Protein AF-A0A964TL01-F1 (afdb_monomer_lite)

pLDDT: mean 71.12, std 17.94, range [39.56, 94.88]

Radius of gyration: 21.67 Å; chains: 1; bounding box: 24×28×70 Å

Sequence (60 aa):
MKRPNPLPPDRMTPAERRAELCGLLSLGLVRLRMRGGGEVSDETGEPCLGSGPIDLAGAA

Foldseek 3Di:
DPDPDDDDPVPDDPVVNVVVVVVVVVVVVVVVCVVVDVPPPPDPDDPPPDDDDDDPPDDD

Structure (mmCIF, N/CA/C/O backbone):
data_AF-A0A964TL01-F1
#
_entry.id   AF-A0A964TL01-F1
#
loop_
_atom_site.group_PDB
_atom_site.id
_atom_site.type_symbol
_atom_site.label_atom_id
_atom_site.label_alt_id
_atom_site.label_comp_id
_atom_site.label_asym_id
_atom_site.label_entity_id
_atom_site.label_seq_id
_atom_site.pdbx_PDB_ins_code
_atom_site.Cartn_x
_atom_site.Cartn_y
_atom_site.Cartn_z
_atom_site.occupancy
_at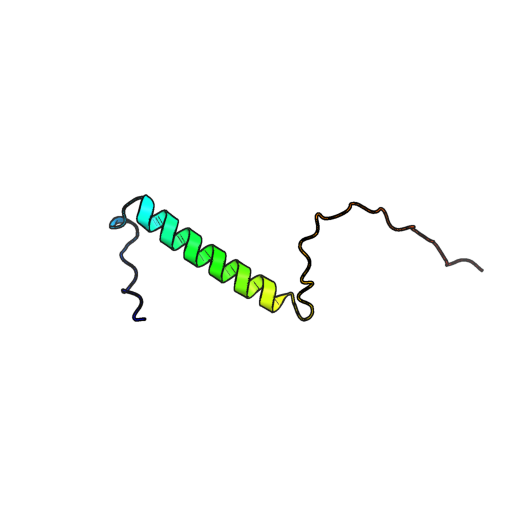om_site.B_iso_or_equiv
_atom_site.auth_seq_id
_atom_site.auth_comp_id
_atom_site.auth_asym_id
_atom_site.auth_atom_id
_atom_site.pdbx_PDB_model_num
ATOM 1 N N . MET A 1 1 ? 16.308 -2.958 8.490 1.00 43.44 1 MET A N 1
ATOM 2 C CA . MET A 1 1 ? 15.192 -2.759 9.442 1.00 43.44 1 MET A CA 1
ATOM 3 C C . MET A 1 1 ? 14.339 -4.023 9.450 1.00 43.44 1 MET A C 1
ATOM 5 O O . MET A 1 1 ? 13.928 -4.448 8.378 1.00 43.44 1 MET A O 1
ATOM 9 N N . LYS A 1 2 ? 14.129 -4.665 10.611 1.00 57.50 2 LYS A N 1
ATOM 10 C CA . LYS A 1 2 ? 13.164 -5.772 10.746 1.00 57.50 2 LYS A CA 1
ATOM 11 C C . LYS A 1 2 ? 11.776 -5.178 10.519 1.00 57.50 2 LYS A C 1
ATOM 13 O O . LYS A 1 2 ? 11.340 -4.373 11.336 1.00 57.50 2 LYS A O 1
ATOM 18 N N . ARG A 1 3 ? 11.107 -5.527 9.417 1.00 61.88 3 ARG A N 1
ATOM 19 C CA . ARG A 1 3 ? 9.672 -5.249 9.311 1.00 61.88 3 ARG A CA 1
ATOM 20 C C . ARG A 1 3 ? 8.980 -6.091 10.385 1.00 61.88 3 ARG A C 1
ATOM 22 O O . ARG A 1 3 ? 9.226 -7.300 10.416 1.00 61.88 3 ARG A O 1
ATOM 29 N N . PRO A 1 4 ? 8.192 -5.484 11.286 1.00 66.50 4 PRO A N 1
ATOM 30 C CA . PRO A 1 4 ? 7.319 -6.248 12.162 1.00 66.50 4 PRO A CA 1
ATOM 31 C C . PRO A 1 4 ? 6.480 -7.185 11.291 1.00 66.50 4 PRO A C 1
ATOM 33 O O . PRO A 1 4 ? 6.069 -6.796 10.196 1.00 66.50 4 PRO A O 1
ATOM 36 N N . ASN A 1 5 ? 6.270 -8.420 11.744 1.00 64.31 5 ASN A N 1
ATOM 37 C CA . ASN A 1 5 ? 5.340 -9.332 11.084 1.00 64.31 5 ASN A CA 1
ATOM 38 C C . ASN A 1 5 ? 4.004 -8.582 10.900 1.00 64.31 5 ASN A C 1
ATOM 40 O O . ASN A 1 5 ? 3.541 -8.012 11.894 1.00 64.31 5 ASN A O 1
ATOM 44 N N . PRO A 1 6 ? 3.434 -8.495 9.682 1.00 65.88 6 PRO A N 1
ATOM 45 C CA . PRO A 1 6 ? 2.255 -7.676 9.435 1.00 65.88 6 PRO A CA 1
ATOM 46 C C . PRO A 1 6 ? 1.157 -8.041 10.432 1.00 65.88 6 PRO A C 1
ATOM 48 O O . PRO A 1 6 ? 0.744 -9.199 10.531 1.00 65.88 6 PRO A O 1
ATOM 51 N N . LEU A 1 7 ? 0.733 -7.050 11.220 1.00 67.25 7 LEU A N 1
ATOM 52 C CA . LEU A 1 7 ? -0.404 -7.217 12.111 1.00 67.25 7 LEU A CA 1
ATOM 53 C C . LEU A 1 7 ? -1.626 -7.562 11.245 1.00 67.25 7 LEU A C 1
ATOM 55 O O . LEU A 1 7 ? -1.768 -6.998 10.155 1.00 67.25 7 LEU A O 1
ATOM 59 N N . PRO A 1 8 ? -2.511 -8.466 11.697 1.00 78.00 8 PRO A N 1
ATOM 60 C CA . PRO A 1 8 ? -3.775 -8.705 11.018 1.00 78.00 8 PRO A CA 1
ATOM 61 C C . PRO A 1 8 ? -4.473 -7.360 10.764 1.00 78.00 8 PRO A C 1
ATOM 63 O O . PRO A 1 8 ? -4.501 -6.537 11.685 1.00 78.00 8 PRO A O 1
ATOM 66 N N . PRO A 1 9 ? -5.046 -7.111 9.573 1.00 77.62 9 PRO A N 1
ATOM 67 C CA . PRO A 1 9 ? -5.678 -5.830 9.250 1.00 77.62 9 PRO A CA 1
ATOM 68 C C . PRO A 1 9 ? -6.739 -5.413 10.272 1.00 77.62 9 PRO A C 1
ATOM 70 O O . PRO A 1 9 ? -6.913 -4.222 10.522 1.00 77.62 9 PRO A O 1
ATOM 73 N N . ASP A 1 10 ? -7.410 -6.385 10.891 1.00 83.69 10 ASP A N 1
ATOM 74 C CA . ASP A 1 10 ? -8.431 -6.200 11.932 1.00 83.69 10 ASP A CA 1
ATOM 75 C C . ASP A 1 10 ? -7.880 -5.617 13.241 1.00 83.69 10 ASP A C 1
ATOM 77 O O . ASP A 1 10 ? -8.638 -5.143 14.082 1.00 83.69 10 ASP A O 1
ATOM 81 N N . ARG A 1 11 ? -6.556 -5.636 13.417 1.00 84.94 11 ARG A N 1
ATOM 82 C CA . ARG A 1 11 ? -5.847 -5.074 14.573 1.00 84.94 11 ARG A CA 1
ATOM 83 C C . ARG A 1 11 ? -5.158 -3.743 14.263 1.00 84.94 11 ARG A C 1
ATOM 85 O O . ARG A 1 11 ? -4.434 -3.239 15.113 1.00 84.94 11 ARG A O 1
ATOM 92 N N . MET A 1 12 ? -5.350 -3.196 13.062 1.00 87.94 12 MET A N 1
ATOM 93 C CA . MET A 1 12 ? -4.797 -1.903 12.657 1.00 87.94 12 MET A CA 1
ATOM 94 C C . MET A 1 12 ? -5.819 -0.789 12.853 1.00 87.94 12 MET A C 1
ATOM 96 O O . MET A 1 12 ? -6.993 -0.928 12.501 1.00 87.94 12 MET A O 1
ATOM 100 N N . THR A 1 13 ? -5.351 0.368 13.309 1.00 92.50 13 THR A N 1
ATOM 101 C CA . THR A 1 13 ? -6.118 1.605 13.184 1.00 92.50 13 THR A CA 1
ATOM 102 C C . THR A 1 13 ? -6.329 1.947 11.700 1.00 92.50 13 THR A C 1
ATOM 104 O O . THR A 1 13 ? -5.530 1.563 10.834 1.00 92.50 13 THR A O 1
ATOM 107 N N . PRO A 1 14 ? -7.366 2.733 11.357 1.00 92.88 14 PRO A N 1
ATOM 108 C CA . PRO A 1 14 ? -7.553 3.194 9.984 1.00 92.88 14 PRO A CA 1
ATOM 109 C C . PRO A 1 14 ? -6.335 3.941 9.418 1.00 92.88 14 PRO A C 1
ATOM 111 O O . PRO A 1 14 ? -6.087 3.882 8.216 1.00 92.88 14 PRO A O 1
ATOM 114 N N . ALA A 1 15 ? -5.575 4.644 10.265 1.00 93.19 15 ALA A N 1
ATOM 115 C CA . ALA A 1 15 ? -4.373 5.365 9.858 1.00 93.19 15 ALA A CA 1
ATOM 116 C C . ALA A 1 15 ? -3.226 4.415 9.482 1.00 93.19 15 ALA A C 1
ATOM 118 O O . ALA A 1 15 ? -2.638 4.573 8.414 1.00 93.19 15 ALA A O 1
ATOM 119 N N . GLU A 1 16 ? -2.956 3.401 10.306 1.00 91.50 16 GLU A N 1
ATOM 120 C CA . GLU A 1 16 ? -1.915 2.398 10.043 1.00 91.50 16 GLU A CA 1
ATOM 121 C C . GLU A 1 16 ? -2.213 1.597 8.777 1.00 91.50 16 GLU A C 1
ATOM 123 O O . GLU A 1 16 ? -1.331 1.404 7.944 1.00 91.50 16 GLU A O 1
ATOM 128 N N . ARG A 1 17 ? -3.479 1.213 8.570 1.00 91.06 17 ARG A N 1
ATOM 129 C CA . ARG A 1 17 ? -3.893 0.507 7.352 1.00 91.06 17 ARG A CA 1
ATOM 130 C C . ARG A 1 17 ? -3.646 1.348 6.097 1.00 91.06 17 ARG A C 1
ATOM 132 O O . ARG A 1 17 ? -3.157 0.823 5.100 1.00 91.06 17 ARG A O 1
ATOM 139 N N . ARG A 1 18 ? -3.957 2.652 6.134 1.00 94.12 18 ARG A N 1
ATOM 140 C CA . ARG A 1 18 ? -3.658 3.569 5.019 1.00 94.12 18 ARG A CA 1
ATOM 141 C C . ARG A 1 18 ? -2.157 3.712 4.796 1.00 94.12 18 ARG A C 1
ATOM 143 O O . ARG A 1 18 ? -1.730 3.686 3.650 1.00 94.12 18 ARG A O 1
ATOM 150 N N . ALA A 1 19 ? -1.369 3.839 5.863 1.00 92.44 19 ALA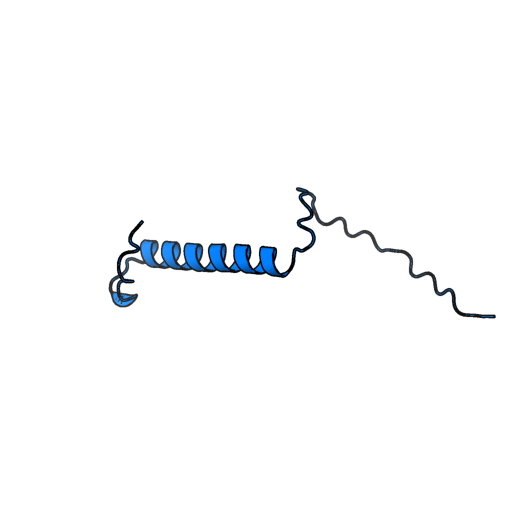 A N 1
ATOM 151 C CA . ALA A 1 19 ? 0.083 3.943 5.758 1.00 92.44 19 ALA A CA 1
ATOM 152 C C . ALA A 1 19 ? 0.697 2.690 5.109 1.00 92.44 19 ALA A C 1
ATOM 154 O O . ALA A 1 19 ? 1.509 2.817 4.192 1.00 92.44 19 ALA A O 1
ATOM 155 N N . GLU A 1 20 ? 0.255 1.496 5.515 1.00 90.44 20 GLU A N 1
ATOM 156 C CA . GLU A 1 20 ? 0.706 0.227 4.933 1.00 90.44 20 GLU A CA 1
ATOM 157 C C . GLU A 1 20 ? 0.310 0.117 3.453 1.00 90.44 20 GLU A C 1
ATOM 159 O O . GLU A 1 20 ? 1.151 -0.188 2.605 1.00 90.44 20 GLU A O 1
ATOM 164 N N . LEU A 1 21 ? -0.944 0.447 3.114 1.00 92.06 21 LEU A N 1
ATOM 165 C CA . LEU A 1 21 ? -1.418 0.459 1.726 1.00 92.06 21 LEU A CA 1
ATOM 166 C C . LEU A 1 21 ? -0.620 1.437 0.859 1.00 92.06 21 LEU A C 1
ATOM 168 O O . LEU A 1 21 ? -0.150 1.054 -0.211 1.00 92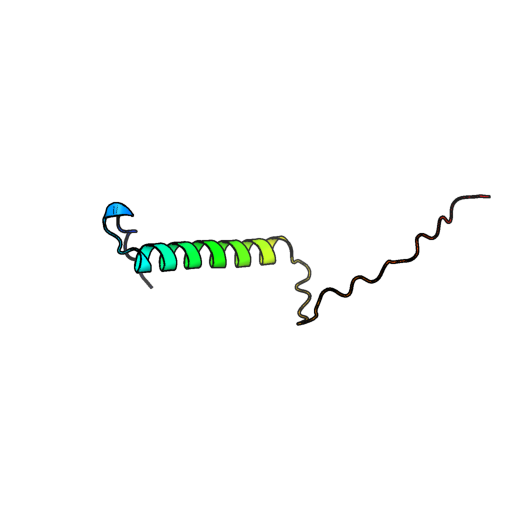.06 21 LEU A O 1
ATOM 172 N N . CYS A 1 22 ? -0.411 2.669 1.324 1.00 94.88 22 CYS A N 1
ATOM 173 C CA . CYS A 1 22 ? 0.417 3.646 0.622 1.00 94.88 22 CYS A CA 1
ATOM 174 C C . CYS A 1 22 ? 1.849 3.128 0.432 1.00 94.88 22 CYS A C 1
ATOM 176 O O . CYS A 1 22 ? 2.405 3.263 -0.654 1.00 94.88 22 CYS A O 1
ATOM 178 N N . GLY A 1 23 ? 2.440 2.484 1.443 1.00 91.62 23 GLY A N 1
ATOM 179 C CA . GLY A 1 23 ? 3.769 1.880 1.341 1.00 91.62 23 GLY A CA 1
ATOM 180 C C . GLY A 1 23 ? 3.852 0.776 0.280 1.00 91.62 23 GLY A C 1
ATOM 181 O O . GLY A 1 23 ? 4.806 0.742 -0.501 1.00 91.62 23 GLY A O 1
ATOM 182 N N . LEU A 1 24 ? 2.850 -0.105 0.216 1.00 91.81 24 LEU A N 1
ATOM 183 C CA . LEU A 1 24 ? 2.769 -1.168 -0.791 1.00 91.81 24 LEU A CA 1
ATOM 184 C C . LEU A 1 24 ? 2.582 -0.606 -2.204 1.00 91.81 24 LEU A C 1
ATOM 186 O O . LEU A 1 24 ? 3.277 -1.039 -3.125 1.00 91.81 24 LEU A O 1
ATOM 190 N N . LEU A 1 25 ? 1.691 0.374 -2.371 1.00 94.06 25 LEU A N 1
ATOM 191 C CA . LEU A 1 25 ? 1.425 1.015 -3.659 1.00 94.06 25 LEU A CA 1
ATOM 192 C C . LEU A 1 25 ? 2.649 1.774 -4.172 1.00 94.06 25 LEU A C 1
ATOM 194 O O . LEU A 1 25 ? 3.053 1.564 -5.313 1.00 94.06 25 LEU A O 1
ATOM 198 N N . SER A 1 26 ? 3.294 2.581 -3.327 1.00 94.44 26 SER A N 1
ATOM 199 C CA . SER A 1 26 ? 4.525 3.296 -3.682 1.00 94.44 26 SER A CA 1
ATOM 200 C C . SER A 1 26 ? 5.633 2.336 -4.107 1.00 94.44 26 SER A C 1
ATOM 202 O O . SER A 1 26 ? 6.288 2.548 -5.125 1.00 94.44 26 SER A O 1
ATOM 204 N N . LEU A 1 27 ? 5.813 1.230 -3.379 1.00 93.12 27 LEU A N 1
ATOM 205 C CA . LEU A 1 27 ? 6.793 0.206 -3.739 1.00 93.12 27 LEU A CA 1
ATOM 206 C C . LEU A 1 27 ? 6.449 -0.479 -5.072 1.00 93.12 27 LEU A C 1
ATOM 208 O O . LEU A 1 27 ? 7.343 -0.752 -5.874 1.00 93.12 27 LEU A O 1
ATOM 212 N N . GLY A 1 28 ? 5.165 -0.750 -5.317 1.00 90.44 28 GLY A N 1
ATOM 213 C CA . GLY A 1 28 ? 4.672 -1.274 -6.590 1.00 90.44 28 GLY A CA 1
ATOM 214 C C . GLY A 1 28 ? 4.944 -0.322 -7.754 1.00 90.44 28 GLY A C 1
ATOM 215 O O . GLY A 1 28 ? 5.463 -0.756 -8.780 1.00 90.44 28 GLY A O 1
ATOM 216 N N . LEU A 1 29 ? 4.683 0.974 -7.571 1.00 90.94 29 LEU A N 1
ATOM 217 C CA . LEU A 1 29 ? 4.945 2.014 -8.567 1.00 90.94 29 LEU A CA 1
ATOM 218 C C . LEU A 1 29 ? 6.433 2.137 -8.896 1.00 90.94 29 LEU A C 1
ATOM 220 O O . LEU A 1 29 ? 6.785 2.171 -10.072 1.00 90.94 29 LEU A O 1
ATOM 224 N N . VAL A 1 30 ? 7.310 2.139 -7.886 1.00 90.44 30 VAL A N 1
ATOM 225 C CA . VAL A 1 30 ? 8.767 2.151 -8.103 1.00 90.44 30 VAL A CA 1
ATOM 226 C C . VAL A 1 30 ? 9.191 0.933 -8.919 1.00 90.44 30 VAL A C 1
ATOM 228 O O . VAL A 1 30 ? 9.887 1.073 -9.919 1.00 90.44 30 VAL A O 1
ATOM 231 N N . ARG A 1 31 ? 8.732 -0.267 -8.552 1.00 88.56 31 ARG A N 1
ATOM 232 C CA . ARG A 1 31 ? 9.062 -1.496 -9.293 1.00 88.56 31 ARG A CA 1
ATOM 233 C C . ARG A 1 31 ? 8.526 -1.482 -10.722 1.00 88.56 31 ARG A C 1
ATOM 235 O O . ARG A 1 31 ? 9.207 -1.964 -11.621 1.00 88.56 31 ARG A O 1
ATOM 242 N N . LEU A 1 32 ? 7.332 -0.936 -10.936 1.00 87.50 32 LEU A N 1
ATOM 243 C CA . LEU A 1 32 ? 6.732 -0.817 -12.261 1.00 87.50 32 LEU A CA 1
ATOM 244 C C . LEU A 1 32 ? 7.517 0.161 -13.142 1.00 87.50 32 LEU A C 1
ATOM 246 O O . LEU A 1 32 ? 7.845 -0.179 -14.274 1.00 87.50 32 LEU A O 1
ATOM 250 N N . ARG A 1 33 ? 7.874 1.333 -12.603 1.00 84.44 33 ARG A N 1
ATOM 251 C CA . ARG A 1 33 ? 8.720 2.332 -13.274 1.00 84.44 33 ARG A CA 1
ATOM 252 C C . ARG A 1 33 ? 10.079 1.744 -13.651 1.00 84.44 33 ARG A C 1
ATOM 254 O O . ARG A 1 33 ? 10.501 1.894 -14.787 1.00 84.44 33 ARG A O 1
ATOM 261 N N . MET A 1 34 ? 10.708 1.000 -12.742 1.00 81.88 34 MET A N 1
ATOM 262 C CA . MET A 1 34 ? 11.987 0.327 -13.007 1.00 81.88 34 MET A CA 1
ATOM 263 C C . MET A 1 34 ? 11.864 -0.797 -14.045 1.00 81.88 34 MET A C 1
ATOM 265 O O . MET A 1 34 ? 12.811 -1.064 -14.772 1.00 81.88 34 MET A O 1
ATOM 269 N N . ARG A 1 35 ? 10.705 -1.462 -14.142 1.00 77.44 35 ARG A N 1
ATOM 270 C CA . ARG A 1 35 ? 10.464 -2.512 -15.145 1.00 77.44 35 ARG A CA 1
ATOM 271 C C . ARG A 1 35 ? 10.132 -1.951 -16.531 1.00 77.44 35 ARG A C 1
ATOM 273 O O . ARG A 1 35 ? 10.426 -2.611 -17.521 1.00 77.44 35 ARG A O 1
ATOM 280 N N . GLY A 1 36 ? 9.504 -0.778 -16.600 1.00 67.56 36 GLY A N 1
ATOM 281 C CA . GLY A 1 36 ? 9.214 -0.074 -17.853 1.00 67.56 36 GLY A CA 1
ATOM 282 C C . GLY A 1 36 ? 10.352 0.827 -18.346 1.00 67.56 36 GLY A C 1
ATOM 283 O O . GLY A 1 36 ? 10.311 1.264 -19.489 1.00 67.56 36 GLY A O 1
ATOM 284 N N . GLY A 1 37 ? 11.349 1.104 -17.501 1.00 56.47 37 GLY A 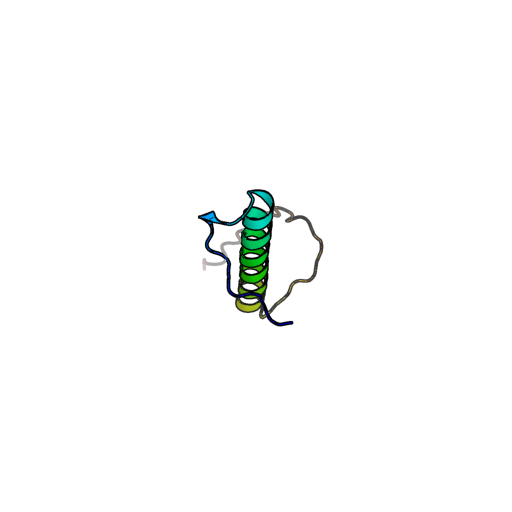N 1
ATOM 285 C CA . GLY A 1 37 ? 12.398 2.093 -17.734 1.00 56.47 37 GLY A CA 1
ATOM 286 C C . GLY A 1 37 ? 13.787 1.486 -17.915 1.00 56.47 37 GLY A C 1
ATOM 287 O O . GLY A 1 37 ? 14.625 1.600 -17.026 1.00 56.47 37 GLY A O 1
ATOM 288 N N . GLY A 1 38 ? 14.047 0.942 -19.107 1.00 55.69 38 GLY A N 1
ATOM 289 C CA . GLY A 1 38 ? 15.360 1.137 -19.738 1.00 55.69 38 GLY A CA 1
ATOM 290 C C . GLY A 1 38 ? 15.651 2.623 -20.005 1.00 55.69 38 GLY A C 1
ATOM 291 O O . GLY A 1 38 ? 16.800 3.005 -20.142 1.00 55.69 38 GLY A O 1
ATOM 292 N N . GLU A 1 39 ? 14.634 3.485 -19.946 1.00 52.41 39 GLU A N 1
ATOM 293 C CA . GLU A 1 39 ? 14.763 4.927 -20.109 1.00 52.41 39 GLU A CA 1
ATOM 294 C C . GLU A 1 39 ? 13.958 5.600 -18.985 1.00 52.41 39 GLU A C 1
ATOM 296 O O . GLU A 1 39 ? 12.737 5.763 -19.056 1.00 52.41 39 GLU A O 1
ATOM 301 N N . VAL A 1 40 ? 14.624 5.948 -17.886 1.00 56.53 40 VAL A N 1
ATOM 302 C CA . VAL A 1 40 ? 14.077 6.929 -16.948 1.00 56.53 40 VAL A CA 1
ATOM 303 C C . VAL A 1 40 ? 14.224 8.270 -17.652 1.00 56.53 40 VAL A C 1
ATOM 305 O O . VAL A 1 40 ? 15.283 8.886 -17.583 1.00 56.53 40 VAL A O 1
ATOM 308 N N . SER A 1 41 ? 13.185 8.697 -18.373 1.00 49.50 41 SER A N 1
ATOM 309 C CA . SER A 1 41 ? 13.058 10.103 -18.750 1.00 49.50 41 SER A CA 1
ATOM 310 C C . SER A 1 41 ? 12.784 10.868 -17.462 1.00 49.50 41 SER A C 1
ATOM 312 O O . SER A 1 41 ? 11.645 11.025 -17.021 1.00 49.50 41 SER A O 1
ATOM 314 N N . ASP A 1 42 ? 13.880 11.226 -16.808 1.00 58.03 42 ASP A N 1
ATOM 315 C CA . ASP A 1 42 ? 13.960 12.329 -15.878 1.00 58.03 42 ASP A CA 1
ATOM 316 C C . ASP A 1 42 ? 13.541 13.582 -16.635 1.00 58.03 42 ASP A C 1
ATOM 318 O O . ASP A 1 42 ? 14.348 14.213 -17.298 1.00 58.03 42 ASP A O 1
ATOM 322 N N . GLU A 1 43 ? 12.256 13.910 -16.612 1.00 48.19 43 GLU A N 1
ATOM 323 C CA . GLU A 1 43 ? 11.898 15.311 -16.681 1.00 48.19 43 GLU A CA 1
ATOM 324 C C . GLU A 1 43 ? 10.570 15.535 -15.979 1.00 48.19 43 GLU A C 1
ATOM 326 O O . GLU A 1 43 ? 9.523 14.966 -16.294 1.00 48.19 43 GLU A O 1
ATOM 331 N N . THR A 1 44 ? 10.649 16.389 -14.972 1.00 54.72 44 THR A N 1
ATOM 332 C CA . THR A 1 44 ? 9.532 17.209 -14.537 1.00 54.72 44 THR A CA 1
ATOM 333 C C . THR A 1 44 ? 9.013 17.951 -15.768 1.00 54.72 44 THR A C 1
ATOM 335 O O . THR A 1 44 ? 9.590 18.950 -16.174 1.00 54.72 44 THR A O 1
ATOM 338 N N . GLY A 1 45 ? 7.959 17.444 -16.395 1.00 50.25 45 GLY A N 1
ATOM 339 C CA . GLY A 1 45 ? 7.395 18.046 -17.592 1.00 50.25 45 GLY A CA 1
ATOM 340 C C . GLY A 1 45 ? 5.975 17.553 -17.781 1.00 50.25 45 GLY A C 1
ATOM 341 O O . GLY A 1 45 ? 5.744 16.371 -18.022 1.00 50.25 45 GLY A O 1
ATOM 342 N N . GLU A 1 46 ? 5.022 18.462 -17.613 1.00 55.62 46 GLU A N 1
ATOM 343 C CA . GLU A 1 46 ? 3.626 18.286 -18.005 1.00 55.62 46 GLU A CA 1
ATOM 344 C C . GLU A 1 46 ? 3.549 17.580 -19.376 1.00 55.62 46 GLU A C 1
ATOM 346 O O . GLU A 1 46 ? 4.297 17.951 -20.287 1.00 55.62 46 GLU A O 1
ATOM 351 N N . PRO A 1 47 ? 2.670 16.584 -19.582 1.00 53.16 47 PRO A N 1
ATOM 352 C CA . PRO A 1 47 ? 2.530 15.960 -20.889 1.00 53.16 47 PRO A CA 1
ATOM 353 C C . PRO A 1 47 ? 1.910 16.968 -21.867 1.00 53.16 47 PRO A C 1
ATOM 355 O O . PRO A 1 47 ? 0.691 17.127 -21.934 1.00 53.16 47 PRO A O 1
ATOM 358 N N . CYS A 1 48 ? 2.751 17.660 -22.639 1.00 57.34 48 CYS A N 1
ATOM 359 C CA . CYS A 1 48 ? 2.305 18.459 -23.773 1.00 57.34 48 CYS A CA 1
ATOM 360 C C . CYS A 1 48 ? 1.622 17.538 -24.792 1.00 57.34 48 CYS A C 1
ATOM 362 O O . CYS A 1 48 ? 2.266 16.717 -25.446 1.00 57.34 48 CYS A O 1
ATOM 364 N N . LEU A 1 49 ? 0.305 17.701 -24.933 1.00 60.69 49 LEU A N 1
ATOM 365 C CA . LEU A 1 49 ? -0.507 17.119 -25.999 1.00 60.69 49 LEU A CA 1
ATOM 366 C C . LEU A 1 49 ? -0.125 17.759 -27.344 1.00 60.69 49 LEU A C 1
ATOM 368 O O . LEU A 1 49 ? -0.811 18.642 -27.850 1.00 60.69 49 LEU A O 1
ATOM 372 N N . GLY A 1 50 ? 1.003 17.334 -27.908 1.00 55.97 50 GLY A N 1
ATOM 373 C CA . GLY A 1 50 ? 1.418 17.670 -29.264 1.00 55.97 50 GLY A CA 1
ATOM 374 C C . GLY A 1 50 ? 0.989 16.567 -30.221 1.00 55.97 50 GLY A C 1
ATOM 375 O O . GLY A 1 50 ? 1.628 15.522 -30.291 1.00 55.97 50 GLY A O 1
ATOM 376 N N . SER A 1 51 ? -0.099 16.793 -30.952 1.00 57.50 51 SER A N 1
ATOM 377 C CA . SER A 1 51 ? -0.499 16.004 -32.119 1.00 57.50 51 SER A CA 1
ATOM 378 C C . SER A 1 51 ? 0.658 15.923 -33.124 1.00 57.50 51 SER A C 1
ATOM 380 O O . SER A 1 51 ? 0.939 16.898 -33.819 1.00 57.50 51 SER A O 1
ATOM 382 N N . GLY A 1 52 ? 1.349 14.781 -33.176 1.00 58.66 52 GLY A N 1
ATOM 383 C CA . GLY A 1 52 ? 2.365 14.510 -34.196 1.00 58.66 52 GLY A CA 1
ATOM 384 C C . GLY A 1 52 ? 1.735 14.432 -35.594 1.00 58.66 52 GLY A C 1
ATOM 385 O O . GLY A 1 52 ? 0.578 14.012 -35.705 1.00 58.66 52 GLY A O 1
ATOM 386 N N . PRO A 1 53 ? 2.443 14.841 -36.663 1.00 48.91 53 PRO A N 1
ATOM 387 C CA . PRO A 1 53 ? 1.886 14.813 -38.005 1.00 4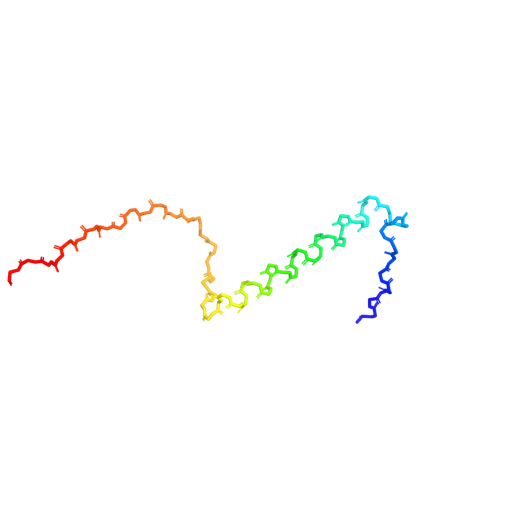8.91 53 PRO A CA 1
ATOM 388 C C . PRO A 1 53 ? 1.774 13.360 -38.474 1.00 48.91 53 PRO A C 1
ATOM 390 O O . PRO A 1 53 ? 2.724 12.580 -38.400 1.00 48.91 53 PRO A O 1
ATOM 393 N N . ILE A 1 54 ? 0.586 12.993 -38.946 1.00 58.50 54 ILE A N 1
ATOM 394 C CA . ILE A 1 54 ? 0.373 11.760 -39.699 1.00 58.50 54 ILE A CA 1
ATOM 395 C C . ILE A 1 54 ? 0.858 12.051 -41.122 1.00 58.50 54 ILE A C 1
ATOM 397 O O . ILE A 1 54 ? 0.096 12.613 -41.903 1.00 58.50 54 ILE A O 1
ATOM 401 N N . ASP A 1 55 ? 2.096 11.689 -41.463 1.00 51.22 55 ASP A N 1
ATOM 402 C CA . ASP A 1 55 ? 2.544 11.704 -42.860 1.00 51.22 55 ASP A CA 1
ATOM 403 C C . ASP A 1 55 ? 2.507 10.293 -43.456 1.00 51.22 55 ASP A C 1
ATOM 405 O O . ASP A 1 55 ? 3.315 9.408 -43.165 1.00 51.22 55 ASP A O 1
ATOM 409 N N . LEU A 1 56 ? 1.493 10.101 -44.300 1.00 62.97 56 LEU A N 1
ATOM 410 C CA . LEU A 1 56 ? 1.191 8.910 -45.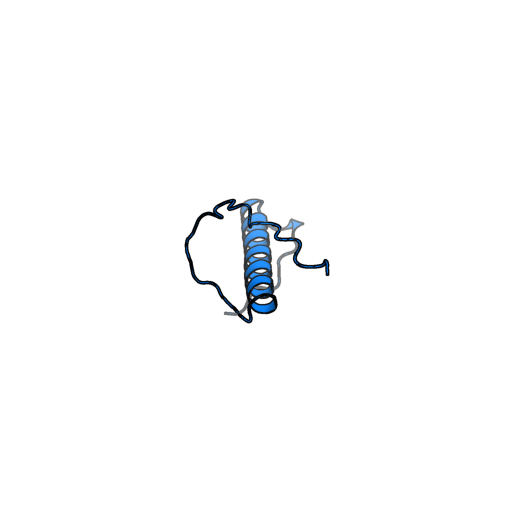082 1.00 62.97 56 LEU A CA 1
ATOM 411 C C . LEU A 1 56 ? 2.160 8.796 -46.278 1.00 62.97 56 LEU A C 1
ATOM 413 O O . LEU A 1 56 ? 1.774 9.014 -47.423 1.00 62.97 56 LEU A O 1
ATOM 417 N N . ALA A 1 57 ? 3.431 8.468 -46.041 1.00 49.31 57 ALA A N 1
ATOM 418 C CA . ALA A 1 57 ? 4.397 8.253 -47.123 1.00 49.31 57 ALA A CA 1
ATOM 419 C C . ALA A 1 57 ? 4.366 6.794 -47.610 1.00 49.31 57 ALA A C 1
ATOM 421 O O . ALA A 1 57 ? 5.216 5.973 -47.271 1.00 49.31 57 ALA A O 1
ATOM 422 N N . GLY A 1 58 ? 3.343 6.475 -48.402 1.00 46.03 58 GLY A N 1
ATOM 423 C CA . GLY A 1 58 ? 3.181 5.186 -49.067 1.00 46.03 58 GLY A CA 1
ATOM 424 C C . GLY A 1 58 ? 2.295 5.303 -50.301 1.00 46.03 58 GLY A C 1
ATOM 425 O O . GLY A 1 58 ? 1.172 4.814 -50.281 1.00 46.03 58 GLY A O 1
ATOM 426 N N . ALA A 1 59 ? 2.781 5.965 -51.355 1.00 41.72 59 ALA A N 1
ATOM 427 C CA . ALA A 1 59 ? 2.242 5.843 -52.711 1.00 41.72 59 ALA A CA 1
ATOM 428 C C . ALA A 1 59 ? 3.225 6.410 -53.752 1.00 41.72 59 ALA A C 1
ATOM 430 O O . ALA A 1 59 ? 3.333 7.629 -53.877 1.00 41.72 59 ALA A O 1
ATOM 431 N N . ALA A 1 60 ? 3.910 5.511 -54.468 1.00 39.56 60 ALA A N 1
ATOM 432 C CA . ALA A 1 60 ? 4.218 5.526 -55.910 1.00 39.56 60 ALA A CA 1
ATOM 433 C C . ALA A 1 60 ? 5.456 4.664 -56.191 1.00 39.56 60 ALA A C 1
ATOM 435 O O . ALA A 1 60 ? 6.561 5.050 -55.750 1.00 39.56 60 ALA A O 1
#

Secondary structure (DSSP, 8-state):
--PPPPPPGGGS-HHHHHHHHHHHHHHHHHHHHHHH-SS---------------------